Protein AF-A0A9X3IS88-F1 (afdb_monomer_lite)

Radius of gyration: 20.37 Å; chains: 1; bounding box: 44×26×60 Å

Secondary structure (DSSP, 8-state):
--HHHHH-EEEEE-TTT--EEEEEHHHHHT-SEEE-TTT--EEE--HHHHHHHHHHHHHHHHHHHHHHHHHHHHHHHHHHHHTT--

pLDDT: mean 81.74, std 12.75, range [48.41, 95.44]

Organism: NCBI:txid2997323

Foldseek 3Di:
DFPQQQPDWDWDQDPPPRDTDTDRNVVVLPDQWDADPPPRDIDGQDPVNSVVSVVVRVVVVVVVVVVVVVVVVVVVVVVVVVVVVD

Structure (mmCIF, N/CA/C/O backbone):
data_AF-A0A9X3IS88-F1
#
_entry.id   AF-A0A9X3IS88-F1
#
loop_
_atom_site.group_PDB
_atom_site.id
_atom_site.type_symbol
_atom_site.label_atom_id
_atom_site.label_alt_id
_atom_site.label_comp_id
_atom_site.label_asym_id
_atom_site.label_entity_id
_atom_site.label_seq_id
_atom_site.pdbx_PDB_ins_code
_atom_site.Cartn_x
_atom_site.Cartn_y
_atom_site.Cartn_z
_atom_site.occupancy
_atom_site.B_iso_or_equiv
_atom_site.auth_seq_id
_atom_site.auth_comp_id
_atom_site.auth_asym_id
_atom_site.auth_atom_id
_atom_site.pdbx_PDB_model_num
ATOM 1 N N . MET A 1 1 ? 5.408 8.453 -9.645 1.00 61.16 1 MET A N 1
ATOM 2 C CA . MET A 1 1 ? 4.642 7.330 -9.060 1.00 61.16 1 MET A CA 1
ATOM 3 C C . MET A 1 1 ? 4.798 6.148 -9.990 1.00 61.16 1 MET A C 1
ATOM 5 O O . MET A 1 1 ? 4.613 6.341 -11.183 1.00 61.16 1 MET A O 1
ATOM 9 N N . SER A 1 2 ? 5.192 4.992 -9.458 1.00 68.81 2 SER A N 1
ATOM 10 C CA . SER A 1 2 ? 5.422 3.775 -10.242 1.00 68.81 2 SER A CA 1
ATOM 11 C C . SER A 1 2 ? 4.180 3.335 -11.017 1.00 68.81 2 SER A C 1
ATOM 13 O O . SER A 1 2 ? 3.079 3.408 -10.475 1.00 68.81 2 SER A O 1
ATOM 15 N N . TYR A 1 3 ? 4.338 2.824 -12.243 1.00 77.00 3 TYR A N 1
ATOM 16 C CA . TYR A 1 3 ? 3.244 2.153 -12.964 1.00 77.00 3 TYR A CA 1
ATOM 17 C C . TYR A 1 3 ? 2.662 1.000 -12.128 1.00 77.00 3 TYR A C 1
ATOM 19 O O . TYR A 1 3 ? 1.449 0.874 -11.962 1.00 77.00 3 TYR A O 1
ATOM 27 N N . PHE A 1 4 ? 3.531 0.212 -11.492 1.00 77.62 4 PHE A N 1
ATOM 28 C CA . PHE A 1 4 ? 3.135 -0.949 -10.700 1.00 77.62 4 PHE A CA 1
ATOM 29 C C . PHE A 1 4 ? 2.341 -0.587 -9.451 1.00 77.62 4 PHE A C 1
ATOM 31 O O . PHE A 1 4 ? 1.428 -1.320 -9.067 1.00 77.62 4 PHE A O 1
ATOM 38 N N . SER A 1 5 ? 2.623 0.563 -8.833 1.00 80.31 5 SER A N 1
ATOM 39 C CA . SER A 1 5 ? 1.925 0.944 -7.604 1.00 80.31 5 SER A CA 1
ATOM 40 C C . SER A 1 5 ? 0.429 1.184 -7.827 1.00 80.31 5 SER A C 1
ATOM 42 O O . SER A 1 5 ? -0.355 1.049 -6.889 1.00 80.31 5 SER A O 1
ATOM 44 N N . GLN A 1 6 ? 0.003 1.479 -9.059 1.00 84.62 6 GLN A N 1
ATOM 45 C CA . GLN A 1 6 ? -1.409 1.660 -9.404 1.00 84.62 6 GLN A CA 1
ATOM 46 C C . GLN A 1 6 ? -2.176 0.339 -9.542 1.00 84.62 6 GLN A C 1
ATOM 48 O O . GLN A 1 6 ? -3.390 0.323 -9.344 1.00 84.62 6 GLN A O 1
ATOM 53 N N . HIS A 1 7 ? -1.478 -0.754 -9.856 1.00 84.75 7 HIS A N 1
ATOM 54 C CA . HIS A 1 7 ? -2.091 -2.037 -10.210 1.00 84.75 7 HIS A CA 1
ATOM 55 C C . HIS A 1 7 ? -1.906 -3.125 -9.147 1.00 84.75 7 HIS A C 1
ATOM 57 O O . HIS A 1 7 ? -2.652 -4.102 -9.133 1.00 84.75 7 HIS A O 1
ATOM 63 N N . ILE A 1 8 ? -0.945 -2.964 -8.237 1.00 85.69 8 ILE A N 1
ATOM 64 C CA . ILE A 1 8 ? -0.696 -3.938 -7.175 1.00 85.69 8 ILE A CA 1
ATOM 65 C C . ILE A 1 8 ? -1.601 -3.660 -5.981 1.00 85.69 8 ILE A C 1
ATOM 67 O O . ILE A 1 8 ? -1.532 -2.595 -5.360 1.00 85.69 8 ILE A O 1
ATOM 71 N N . GLN A 1 9 ? -2.397 -4.665 -5.619 1.00 90.00 9 GLN A N 1
ATOM 72 C CA . GLN A 1 9 ? -3.147 -4.677 -4.371 1.00 90.00 9 GLN A CA 1
ATOM 73 C C . GLN A 1 9 ? -2.285 -5.222 -3.235 1.00 90.00 9 GLN A C 1
ATOM 75 O O . GLN A 1 9 ? -1.722 -6.310 -3.334 1.00 90.00 9 GLN A O 1
ATOM 80 N N . TYR A 1 10 ? -2.233 -4.484 -2.131 1.00 88.12 10 TYR A N 1
ATOM 81 C CA . TYR A 1 10 ? -1.563 -4.901 -0.910 1.00 88.12 10 TYR A CA 1
ATOM 82 C C . TYR A 1 10 ? -2.600 -5.169 0.190 1.00 88.12 10 TYR A C 1
ATOM 84 O O . TYR A 1 10 ? -3.394 -4.275 0.514 1.00 88.12 10 TYR A O 1
ATOM 92 N N . PRO A 1 11 ? -2.635 -6.382 0.769 1.00 90.81 11 PRO A N 1
ATOM 93 C CA . PRO A 1 11 ? -3.548 -6.703 1.855 1.00 90.81 11 PRO A CA 1
ATOM 94 C C . PRO A 1 11 ? -3.055 -6.110 3.181 1.00 90.81 11 PRO A C 1
ATOM 96 O O . PRO A 1 11 ? -1.923 -6.339 3.597 1.00 90.81 11 PRO A O 1
ATOM 99 N N . ILE A 1 12 ? -3.930 -5.390 3.884 1.00 90.06 12 ILE A N 1
ATOM 100 C CA . ILE A 1 12 ? -3.705 -4.939 5.262 1.00 90.06 12 ILE A CA 1
ATOM 101 C C . ILE A 1 12 ? -4.734 -5.601 6.172 1.00 90.06 12 ILE A C 1
ATOM 103 O O . ILE A 1 12 ? -5.943 -5.491 5.950 1.00 90.06 12 ILE A O 1
ATOM 107 N N . THR A 1 13 ? -4.263 -6.289 7.207 1.00 92.75 13 THR A N 1
ATOM 108 C CA . THR A 1 13 ? -5.127 -6.928 8.202 1.00 92.75 13 THR A CA 1
ATOM 109 C C . THR A 1 13 ? -5.672 -5.891 9.178 1.00 92.75 13 THR A C 1
ATOM 111 O O . THR A 1 13 ? -4.920 -5.126 9.779 1.00 92.75 13 THR A O 1
ATOM 114 N N . CYS A 1 14 ? -6.993 -5.858 9.350 1.00 93.38 14 CYS A N 1
ATOM 115 C CA . CYS A 1 14 ? -7.626 -5.006 10.349 1.00 93.38 14 CYS A CA 1
ATOM 116 C C . CYS A 1 14 ? -7.422 -5.585 11.759 1.00 93.38 14 CYS A C 1
ATOM 118 O O . CYS A 1 14 ? -7.823 -6.725 11.985 1.00 93.38 14 CYS A O 1
ATOM 120 N N . PRO A 1 15 ? -6.908 -4.820 12.738 1.00 92.25 15 PRO A N 1
ATOM 121 C CA . PRO A 1 15 ? -6.716 -5.322 14.100 1.00 92.25 15 PRO A CA 1
ATOM 122 C C . PRO A 1 15 ? -8.039 -5.574 14.841 1.00 92.25 15 PRO A C 1
ATOM 124 O O . PRO A 1 15 ? -8.081 -6.398 15.745 1.00 92.25 15 PRO A O 1
ATOM 127 N N . ALA A 1 16 ? -9.127 -4.897 14.455 1.00 94.81 16 ALA A N 1
ATOM 128 C CA . ALA A 1 16 ? -10.417 -5.010 15.136 1.00 94.81 16 ALA A CA 1
ATOM 129 C C . ALA A 1 16 ? -11.224 -6.250 14.718 1.00 94.81 16 ALA A C 1
ATOM 131 O O . ALA A 1 16 ? -11.856 -6.885 15.552 1.00 94.81 16 ALA A O 1
ATOM 132 N N . CYS A 1 17 ? -11.236 -6.585 13.423 1.00 95.44 17 CYS A N 1
ATOM 133 C CA . CYS A 1 17 ? -12.035 -7.703 12.899 1.00 95.44 17 CYS A CA 1
ATOM 134 C C . CYS A 1 17 ? -11.203 -8.828 12.272 1.00 95.44 17 CYS A C 1
ATOM 136 O O . CYS A 1 17 ? -11.777 -9.793 11.772 1.00 95.44 17 CYS A O 1
ATOM 138 N N . LEU A 1 18 ? -9.871 -8.688 12.252 1.00 94.06 18 LEU A N 1
ATOM 139 C CA . LEU A 1 18 ? -8.898 -9.641 11.701 1.00 94.06 18 LEU A CA 1
ATOM 140 C C . LEU A 1 18 ? -9.081 -9.972 10.211 1.00 94.06 18 LEU A C 1
ATOM 142 O O . LEU A 1 18 ? -8.448 -10.884 9.685 1.00 94.06 18 LEU A O 1
ATOM 146 N N . ARG A 1 19 ? -9.920 -9.213 9.497 1.00 94.44 19 ARG A N 1
ATOM 147 C CA . ARG A 1 19 ? -10.125 -9.368 8.054 1.00 94.44 19 ARG A CA 1
ATOM 148 C C . ARG A 1 19 ? -9.166 -8.496 7.262 1.00 94.44 19 ARG A C 1
ATOM 150 O O . ARG A 1 19 ? -8.836 -7.375 7.656 1.00 94.44 19 ARG A O 1
ATOM 157 N N . ASN A 1 20 ? -8.787 -8.995 6.091 1.00 93.25 20 ASN A N 1
ATOM 158 C CA . ASN A 1 20 ? -7.924 -8.270 5.172 1.00 93.25 20 ASN A CA 1
ATOM 159 C C . ASN A 1 20 ? -8.713 -7.232 4.370 1.00 93.25 20 ASN A C 1
ATOM 161 O O . ASN A 1 20 ? -9.791 -7.497 3.833 1.00 93.25 20 ASN A O 1
ATOM 165 N N . THR A 1 21 ? -8.134 -6.040 4.284 1.00 91.44 21 THR A N 1
ATOM 166 C CA . THR A 1 21 ? -8.541 -4.960 3.391 1.00 91.44 21 THR A CA 1
ATOM 167 C C . THR A 1 21 ? -7.444 -4.787 2.350 1.00 91.44 21 THR A C 1
ATOM 169 O O . THR A 1 21 ? -6.340 -4.369 2.683 1.00 91.44 21 THR A O 1
ATOM 172 N N . ALA A 1 22 ? -7.733 -5.154 1.103 1.00 89.75 22 ALA A N 1
ATOM 173 C CA . ALA A 1 22 ? -6.806 -4.996 -0.012 1.00 89.75 22 ALA A CA 1
ATOM 174 C C . ALA A 1 22 ? -7.022 -3.636 -0.688 1.00 89.75 22 ALA A C 1
ATOM 176 O O . ALA A 1 22 ? -8.151 -3.279 -1.044 1.00 89.75 22 ALA A O 1
ATOM 177 N N . LEU A 1 23 ? -5.944 -2.869 -0.834 1.00 89.88 23 LEU A N 1
ATOM 178 C CA . LEU A 1 23 ? -5.938 -1.543 -1.454 1.00 89.88 23 LEU A CA 1
ATOM 179 C C . LEU A 1 23 ? -4.713 -1.398 -2.354 1.00 89.88 23 LEU A C 1
ATOM 181 O O . LEU A 1 23 ? -3.703 -2.066 -2.142 1.00 89.88 23 LEU A O 1
ATOM 185 N N . ASN A 1 24 ? -4.800 -0.520 -3.351 1.00 89.56 24 ASN A N 1
ATOM 186 C CA . ASN A 1 24 ? -3.681 -0.270 -4.254 1.00 89.56 24 ASN A CA 1
ATOM 187 C C . ASN A 1 24 ? -2.505 0.349 -3.495 1.00 89.56 24 ASN A C 1
ATOM 189 O O . ASN A 1 24 ? -2.703 1.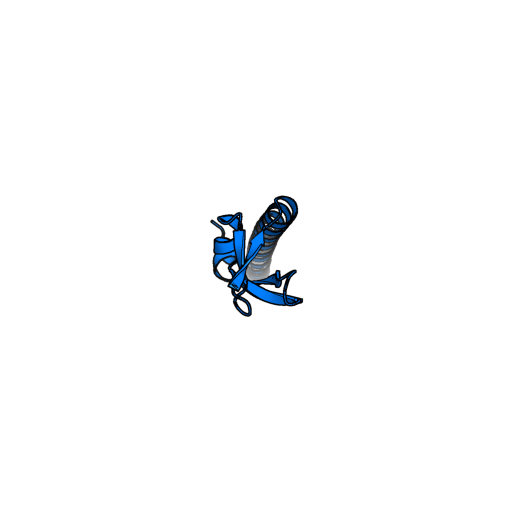233 -2.657 1.00 89.56 24 ASN A O 1
ATOM 193 N N . LEU A 1 25 ? -1.283 -0.068 -3.822 1.00 88.25 25 LEU A N 1
ATOM 194 C CA . LEU A 1 25 ? -0.070 0.476 -3.208 1.00 88.25 25 LEU A CA 1
ATOM 195 C C . LEU A 1 25 ? 0.028 1.998 -3.366 1.00 88.25 25 LEU A C 1
ATOM 197 O O . LEU A 1 25 ? 0.376 2.682 -2.411 1.00 88.25 25 LEU A O 1
ATOM 201 N N . SER A 1 26 ? -0.345 2.547 -4.524 1.00 87.50 26 SER A N 1
ATOM 202 C CA . SER A 1 26 ? -0.357 3.995 -4.772 1.00 87.50 26 SER A CA 1
ATOM 203 C C . SER A 1 26 ? -1.264 4.746 -3.800 1.00 87.50 26 SER A C 1
ATOM 205 O O . SER A 1 26 ? -0.890 5.802 -3.295 1.00 87.50 26 SER A O 1
ATOM 207 N N . TYR A 1 27 ? -2.432 4.176 -3.501 1.00 88.81 27 TYR A N 1
ATOM 208 C CA . TYR A 1 27 ? -3.353 4.721 -2.515 1.00 88.81 27 TYR A CA 1
ATOM 209 C C . TYR A 1 27 ? -2.746 4.634 -1.112 1.00 88.81 27 TYR A C 1
ATOM 211 O O . TYR A 1 27 ? -2.737 5.620 -0.387 1.00 88.81 27 TYR A O 1
ATOM 219 N N . LEU A 1 28 ? -2.178 3.484 -0.746 1.00 89.00 28 LEU A N 1
ATOM 220 C CA . LEU A 1 28 ? -1.618 3.248 0.587 1.00 89.00 28 LEU A CA 1
ATOM 221 C C . LEU A 1 28 ? -0.383 4.105 0.897 1.00 89.00 28 LEU A C 1
ATOM 223 O O . LEU A 1 28 ? -0.229 4.558 2.027 1.00 89.00 28 LEU A O 1
ATOM 227 N N . LEU A 1 29 ? 0.472 4.371 -0.091 1.00 87.12 29 LEU A N 1
ATOM 228 C CA . LEU A 1 29 ? 1.679 5.189 0.080 1.00 87.12 29 LEU A CA 1
ATOM 229 C C . LEU A 1 29 ? 1.366 6.655 0.420 1.00 87.12 29 LEU A C 1
ATOM 231 O O . LEU A 1 29 ? 2.193 7.328 1.030 1.00 87.12 29 LEU A O 1
ATOM 235 N N . GLY A 1 30 ? 0.180 7.146 0.051 1.00 86.31 30 GLY A N 1
ATOM 236 C CA . GLY A 1 30 ? -0.275 8.501 0.366 1.00 86.31 30 GLY A CA 1
ATOM 237 C C . GLY A 1 30 ? -1.076 8.623 1.664 1.00 86.31 30 GLY A C 1
ATOM 238 O O . GLY A 1 30 ? -1.483 9.730 2.006 1.00 86.31 30 GLY A O 1
ATOM 239 N N . GLN A 1 31 ? -1.344 7.519 2.369 1.00 89.00 31 GLN A N 1
ATOM 240 C CA . GLN A 1 31 ? -2.257 7.493 3.513 1.00 89.00 31 GLN A CA 1
ATOM 241 C C . GLN A 1 31 ? -1.541 7.034 4.785 1.00 89.00 31 GLN A C 1
ATOM 243 O O . GLN A 1 31 ? -0.812 6.045 4.792 1.00 89.00 31 GLN A O 1
ATOM 248 N N . THR A 1 32 ? -1.779 7.734 5.892 1.00 89.94 32 THR A N 1
ATOM 249 C CA . THR A 1 32 ? -1.338 7.311 7.235 1.00 89.94 32 THR A CA 1
ATOM 250 C C . THR A 1 32 ? -2.388 6.463 7.945 1.00 89.94 32 THR A C 1
ATOM 252 O O . THR A 1 32 ? -2.065 5.712 8.863 1.00 89.94 32 THR A O 1
ATOM 255 N N . THR A 1 33 ? -3.642 6.561 7.508 1.00 92.19 33 THR A N 1
ATOM 256 C CA . THR A 1 33 ? -4.783 5.854 8.085 1.00 92.19 33 THR A CA 1
ATOM 257 C C . THR A 1 33 ? -5.740 5.464 6.965 1.00 92.19 33 THR A C 1
ATOM 259 O O . THR A 1 33 ? -5.972 6.240 6.042 1.00 92.19 33 THR A O 1
ATOM 262 N N . ILE A 1 34 ? -6.303 4.263 7.044 1.00 94.06 34 ILE A N 1
ATOM 263 C CA . ILE A 1 34 ? -7.342 3.772 6.131 1.00 94.06 34 ILE A CA 1
ATOM 264 C C . ILE A 1 34 ? -8.497 3.180 6.929 1.00 94.06 34 ILE A C 1
ATOM 266 O O . ILE A 1 34 ? -8.313 2.787 8.075 1.00 94.06 34 ILE A O 1
ATOM 270 N N . ASN A 1 35 ? -9.665 3.030 6.312 1.00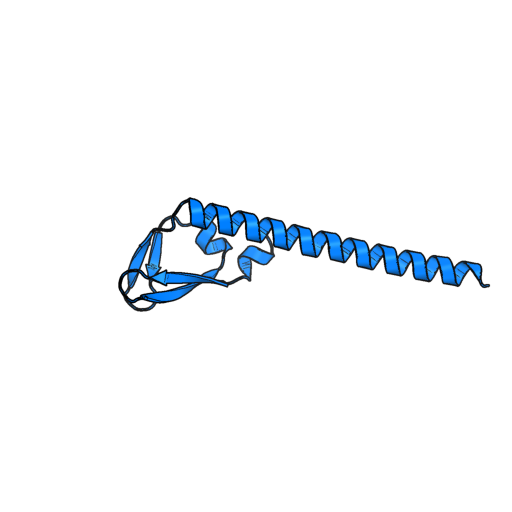 94.44 35 ASN A N 1
ATOM 271 C CA . ASN A 1 35 ? -10.784 2.339 6.948 1.00 94.44 35 ASN A CA 1
ATOM 272 C C . ASN A 1 35 ? -10.854 0.883 6.493 1.00 94.44 35 ASN A C 1
ATOM 274 O O . ASN A 1 35 ? -10.711 0.569 5.307 1.00 94.44 35 ASN A O 1
ATOM 278 N N . CYS A 1 36 ? -11.106 -0.017 7.441 1.00 94.62 36 CYS A N 1
ATOM 279 C CA . CYS A 1 36 ? -11.394 -1.406 7.124 1.00 94.62 36 CYS A CA 1
ATOM 280 C C . CYS A 1 36 ? -12.679 -1.507 6.295 1.00 94.62 36 CYS A C 1
ATOM 282 O O . CYS A 1 36 ? -13.734 -1.052 6.730 1.00 94.62 36 CYS A O 1
ATOM 284 N N . ARG A 1 37 ? -12.639 -2.206 5.156 1.00 93.94 37 ARG A N 1
ATOM 285 C CA . ARG A 1 37 ? -13.836 -2.405 4.315 1.00 93.94 37 ARG A CA 1
ATOM 286 C C . ARG A 1 37 ? -14.939 -3.237 4.980 1.00 93.94 37 ARG A C 1
ATOM 288 O O . ARG A 1 37 ? -16.074 -3.191 4.527 1.00 93.94 37 ARG A O 1
ATOM 295 N N . HIS A 1 38 ? -14.609 -4.005 6.021 1.00 94.62 38 HIS A N 1
ATOM 296 C CA . HIS A 1 38 ? -15.547 -4.924 6.678 1.00 94.62 38 HIS A CA 1
ATOM 297 C C . HIS A 1 38 ? -16.228 -4.307 7.897 1.00 94.62 38 HIS A C 1
ATOM 299 O O . HIS A 1 38 ? -17.439 -4.419 8.035 1.00 94.62 38 HIS A O 1
ATOM 305 N N . CYS A 1 39 ? -15.464 -3.670 8.788 1.00 95.00 39 CYS A N 1
ATOM 306 C CA . CYS A 1 39 ? -15.992 -3.128 10.046 1.00 95.00 39 CYS A CA 1
ATOM 307 C C . CYS A 1 39 ? 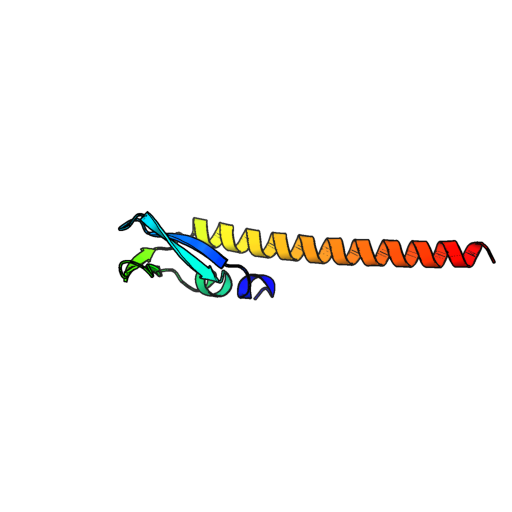-15.889 -1.603 10.162 1.00 95.00 39 CYS A C 1
ATOM 309 O O . CYS A 1 39 ? -16.230 -1.060 11.209 1.00 95.00 39 CYS A O 1
ATOM 311 N N . GLN A 1 40 ? -15.391 -0.920 9.124 1.00 94.62 40 GLN A N 1
ATOM 312 C CA . GLN A 1 40 ? -15.211 0.538 9.064 1.00 94.62 40 GLN A CA 1
ATOM 313 C C . GLN A 1 40 ? -14.317 1.137 10.160 1.00 94.62 40 GLN A C 1
ATOM 315 O O . GLN A 1 40 ? -14.206 2.354 10.272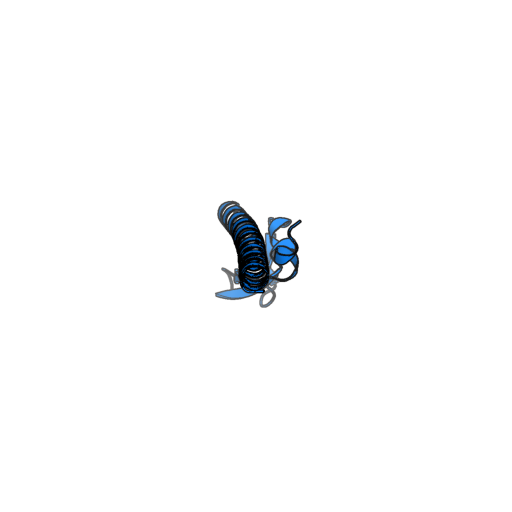 1.00 94.62 40 GLN A O 1
ATOM 320 N N . GLN A 1 41 ? -13.631 0.298 10.938 1.00 95.31 41 GLN A N 1
ATOM 321 C CA . GLN A 1 41 ? -12.671 0.757 11.933 1.00 95.31 41 GLN A CA 1
ATOM 322 C C . GLN A 1 41 ? -11.414 1.314 11.250 1.00 95.31 41 GLN A C 1
ATOM 324 O O . GLN A 1 41 ? -10.958 0.730 10.254 1.00 95.31 41 GLN A O 1
ATOM 329 N N . PRO A 1 42 ? -10.839 2.406 11.782 1.00 93.94 42 PRO A N 1
ATOM 330 C CA . PRO A 1 42 ? -9.606 2.969 11.263 1.00 93.94 42 PRO A CA 1
ATOM 331 C C . PRO A 1 42 ? -8.433 2.019 11.528 1.00 93.94 42 PRO A C 1
ATOM 333 O O . PRO A 1 42 ? -8.305 1.416 12.593 1.00 93.94 42 PRO A O 1
ATOM 336 N N . ILE A 1 43 ? -7.557 1.896 10.539 1.00 93.50 43 ILE A N 1
ATOM 337 C CA . ILE A 1 43 ? -6.313 1.137 10.582 1.00 93.50 43 ILE A CA 1
ATOM 338 C C . ILE A 1 43 ? -5.188 2.133 10.333 1.00 93.50 43 ILE A C 1
ATOM 340 O O . ILE A 1 43 ? -5.116 2.742 9.263 1.00 93.50 43 ILE A O 1
ATOM 344 N N . ASN A 1 44 ? -4.305 2.291 11.314 1.00 93.31 44 ASN A N 1
ATOM 345 C CA . ASN A 1 44 ? -3.114 3.113 11.153 1.00 93.31 44 ASN A CA 1
ATOM 346 C C . ASN A 1 44 ? -2.058 2.339 10.372 1.00 93.31 44 ASN A C 1
ATOM 348 O O . ASN A 1 44 ? -1.700 1.215 10.726 1.00 93.31 44 ASN A O 1
ATOM 352 N N . ILE A 1 45 ? -1.558 2.953 9.307 1.00 90.12 45 ILE A N 1
ATOM 353 C CA . ILE A 1 45 ? -0.481 2.396 8.502 1.00 90.12 45 ILE A CA 1
ATOM 354 C C . ILE A 1 45 ? 0.829 2.854 9.128 1.00 90.12 45 ILE A C 1
ATOM 356 O O . ILE A 1 45 ? 1.206 4.024 9.058 1.00 90.12 45 ILE A O 1
ATOM 360 N N . GLU A 1 46 ? 1.537 1.923 9.759 1.00 87.81 46 GLU A N 1
ATOM 361 C CA . GLU A 1 46 ? 2.832 2.228 10.352 1.00 87.81 46 GLU A CA 1
ATOM 362 C C . GLU A 1 46 ? 3.845 2.673 9.290 1.00 87.81 46 GLU A C 1
ATOM 364 O O . GLU A 1 46 ? 3.928 2.110 8.194 1.00 87.81 46 GLU A O 1
ATOM 369 N N . ARG A 1 47 ? 4.723 3.615 9.657 1.00 85.81 47 ARG A N 1
ATOM 370 C CA . ARG A 1 47 ? 5.825 4.075 8.792 1.00 85.81 47 ARG A CA 1
ATOM 371 C C . ARG A 1 47 ? 6.695 2.916 8.284 1.00 85.81 47 ARG A C 1
ATOM 373 O O . ARG A 1 47 ? 7.206 2.970 7.164 1.00 85.81 47 ARG A O 1
ATOM 380 N N . ARG A 1 48 ? 6.862 1.855 9.086 1.00 83.94 48 ARG A N 1
ATOM 381 C CA . ARG A 1 48 ? 7.594 0.638 8.689 1.00 83.94 48 ARG A CA 1
ATOM 382 C C . ARG A 1 48 ? 6.922 -0.073 7.515 1.00 83.94 48 ARG A C 1
ATOM 384 O O . ARG A 1 48 ? 7.615 -0.465 6.580 1.00 83.94 48 ARG A O 1
ATOM 391 N N . ILE A 1 49 ? 5.596 -0.180 7.545 1.00 85.31 49 ILE A N 1
ATOM 392 C CA . ILE A 1 49 ? 4.795 -0.789 6.481 1.00 85.31 49 ILE A CA 1
ATOM 393 C C . ILE A 1 49 ? 4.885 0.063 5.209 1.00 85.31 49 ILE A C 1
ATOM 395 O O . ILE A 1 49 ? 5.196 -0.478 4.153 1.00 85.31 49 ILE A O 1
ATOM 399 N N . GLN A 1 50 ? 4.740 1.389 5.311 1.00 87.12 50 GLN A N 1
ATOM 400 C CA . GLN A 1 50 ? 4.921 2.293 4.161 1.00 87.12 50 GLN A CA 1
ATOM 401 C C . GLN A 1 50 ? 6.316 2.162 3.531 1.00 87.12 50 GLN A C 1
ATOM 403 O O . GLN A 1 50 ? 6.459 2.104 2.312 1.00 87.12 50 GLN A O 1
ATOM 408 N N . SER A 1 51 ? 7.357 2.066 4.361 1.00 88.12 51 SER A N 1
ATOM 409 C CA . SER A 1 51 ? 8.735 1.903 3.883 1.00 88.12 51 SER A CA 1
ATOM 410 C C . SER A 1 51 ? 8.943 0.556 3.184 1.00 88.12 51 SER A C 1
ATOM 412 O O . SER A 1 51 ? 9.643 0.488 2.177 1.00 88.12 51 SER A O 1
ATOM 414 N N . ALA A 1 52 ? 8.334 -0.518 3.696 1.00 87.69 52 ALA A N 1
ATOM 415 C CA . ALA A 1 52 ? 8.352 -1.823 3.042 1.00 87.69 52 ALA A CA 1
ATOM 416 C C . ALA A 1 52 ? 7.638 -1.775 1.681 1.00 87.69 52 ALA A C 1
ATOM 418 O O . ALA A 1 52 ? 8.225 -2.171 0.681 1.00 87.69 52 ALA A O 1
ATOM 419 N N . MET A 1 53 ? 6.438 -1.192 1.629 1.00 87.50 53 MET A N 1
ATOM 420 C CA . MET A 1 53 ? 5.665 -0.994 0.397 1.00 87.50 53 MET A CA 1
ATOM 421 C C . MET A 1 53 ? 6.445 -0.218 -0.671 1.00 87.50 53 MET A C 1
ATOM 423 O O . MET A 1 53 ? 6.455 -0.608 -1.840 1.00 87.50 53 MET A O 1
ATOM 427 N N . GLN A 1 54 ? 7.123 0.863 -0.274 1.00 87.94 54 GLN A N 1
ATOM 428 C CA . GLN A 1 54 ? 7.927 1.670 -1.189 1.00 87.94 54 GLN A CA 1
ATOM 429 C C . GLN A 1 54 ? 9.114 0.878 -1.747 1.00 87.94 54 GLN A C 1
ATOM 431 O O . GLN A 1 54 ? 9.383 0.949 -2.945 1.00 87.94 54 GLN A O 1
ATOM 436 N N . ARG A 1 55 ? 9.804 0.100 -0.903 1.00 88.44 55 ARG A N 1
ATOM 437 C CA . ARG A 1 55 ? 10.899 -0.772 -1.351 1.00 88.44 55 ARG A CA 1
ATOM 438 C C . ARG A 1 55 ? 10.414 -1.810 -2.352 1.00 88.44 55 ARG A C 1
ATOM 440 O O . ARG A 1 55 ? 10.998 -1.907 -3.421 1.00 88.44 55 ARG A O 1
ATOM 447 N N . THR A 1 56 ? 9.310 -2.495 -2.059 1.00 85.88 56 THR A N 1
ATOM 448 C CA . THR A 1 56 ? 8.728 -3.481 -2.977 1.00 85.88 56 THR A CA 1
ATOM 449 C C . THR A 1 56 ? 8.374 -2.859 -4.329 1.00 85.88 56 THR A C 1
ATOM 451 O O . THR A 1 56 ? 8.652 -3.463 -5.360 1.00 85.88 56 THR A O 1
ATOM 454 N N . CYS A 1 57 ? 7.824 -1.638 -4.359 1.00 85.88 57 CYS A N 1
ATOM 455 C CA . CYS A 1 57 ? 7.572 -0.940 -5.627 1.00 85.88 57 CYS A CA 1
ATOM 456 C C . CYS A 1 57 ? 8.868 -0.724 -6.421 1.00 85.88 57 CYS A C 1
ATOM 458 O O . CYS A 1 57 ? 8.922 -1.054 -7.603 1.00 85.88 57 CYS A O 1
ATOM 460 N N . ASN A 1 58 ? 9.914 -0.216 -5.766 1.00 86.75 58 ASN A N 1
ATOM 461 C CA . ASN A 1 58 ? 11.197 0.060 -6.413 1.00 86.75 58 ASN A CA 1
ATOM 462 C C . ASN A 1 58 ? 11.887 -1.229 -6.902 1.00 86.75 58 ASN A C 1
ATOM 464 O O . ASN A 1 58 ? 12.486 -1.249 -7.977 1.00 86.75 58 ASN A O 1
ATOM 468 N N . GLU A 1 59 ? 11.809 -2.313 -6.128 1.00 87.44 59 GLU A N 1
ATOM 469 C CA . GLU A 1 59 ? 12.364 -3.621 -6.493 1.00 87.44 59 GLU A CA 1
ATOM 470 C C . GLU A 1 59 ? 11.658 -4.206 -7.718 1.00 87.44 59 GLU A C 1
ATOM 472 O O . GLU A 1 59 ? 12.321 -4.676 -8.640 1.00 87.44 59 GLU A O 1
ATOM 477 N N . LEU A 1 60 ? 10.326 -4.117 -7.770 1.00 84.06 60 LEU A N 1
ATOM 478 C CA . LEU A 1 60 ? 9.545 -4.580 -8.916 1.00 84.06 60 LEU A CA 1
ATOM 479 C C . LEU A 1 60 ? 9.842 -3.769 -10.179 1.00 84.06 60 LEU A C 1
ATOM 481 O O . LEU A 1 60 ? 10.030 -4.346 -11.249 1.00 84.06 60 LEU A O 1
ATOM 485 N N . GLU A 1 61 ? 9.953 -2.445 -10.061 1.00 84.62 61 GLU A N 1
ATOM 486 C CA . GLU A 1 61 ? 10.383 -1.596 -11.177 1.00 84.62 61 GLU A CA 1
ATOM 487 C C . GLU A 1 61 ? 11.771 -1.969 -11.679 1.00 84.62 61 GLU A C 1
ATOM 489 O O . GLU A 1 61 ? 11.995 -2.057 -12.888 1.00 84.62 61 GLU A O 1
ATOM 494 N N . THR A 1 62 ? 12.696 -2.209 -10.751 1.00 86.06 62 THR A N 1
ATOM 495 C CA . THR A 1 62 ? 14.063 -2.602 -11.081 1.00 86.06 62 THR A CA 1
ATOM 496 C C . THR A 1 62 ? 14.064 -3.937 -11.814 1.00 86.06 62 THR A C 1
ATOM 498 O O . THR A 1 62 ? 14.660 -4.024 -12.882 1.00 86.06 62 THR A O 1
ATOM 501 N N . TYR A 1 63 ? 13.354 -4.943 -11.294 1.00 84.25 63 TYR A N 1
ATOM 502 C CA . TYR A 1 63 ? 13.264 -6.275 -11.892 1.00 84.25 63 TYR A CA 1
ATOM 503 C C . TYR A 1 63 ? 12.714 -6.242 -13.322 1.00 84.25 63 TYR A C 1
ATOM 505 O O . TYR A 1 63 ? 13.278 -6.857 -14.226 1.00 84.25 63 TYR A O 1
ATOM 513 N N . VAL A 1 64 ? 11.636 -5.494 -13.553 1.00 82.19 64 VAL A N 1
ATOM 514 C CA . VAL A 1 64 ? 11.026 -5.366 -14.886 1.00 82.19 64 VAL A CA 1
ATOM 515 C C . VAL A 1 64 ? 11.944 -4.600 -15.837 1.00 82.19 64 VAL A C 1
ATOM 517 O O . VAL A 1 64 ? 12.100 -4.972 -17.000 1.00 82.19 64 VAL A O 1
ATOM 520 N N . SER A 1 65 ? 12.608 -3.557 -15.343 1.00 79.88 65 SER A N 1
ATOM 521 C CA . SER A 1 65 ? 13.543 -2.771 -16.149 1.00 79.88 65 SER A CA 1
ATOM 522 C C . SER A 1 65 ? 14.797 -3.562 -16.533 1.00 79.88 65 SER A C 1
ATOM 524 O O . SER A 1 65 ? 15.318 -3.383 -17.631 1.00 79.88 65 SER A O 1
ATOM 526 N N . THR A 1 66 ? 15.312 -4.427 -15.656 1.00 77.56 66 THR A N 1
ATOM 527 C CA . THR A 1 66 ? 16.501 -5.247 -15.941 1.00 77.56 66 THR A CA 1
ATOM 528 C C . THR A 1 66 ? 16.189 -6.433 -16.844 1.00 77.56 66 THR A C 1
ATOM 530 O O . THR A 1 66 ? 16.973 -6.712 -17.749 1.00 77.56 66 THR A O 1
ATOM 533 N N . THR A 1 67 ? 15.043 -7.091 -16.659 1.00 69.69 67 THR A N 1
ATOM 534 C CA . THR A 1 67 ? 14.591 -8.176 -17.550 1.00 69.69 67 THR A CA 1
ATOM 535 C C . THR A 1 67 ? 14.293 -7.670 -18.958 1.00 69.69 67 THR A C 1
ATOM 537 O O . THR A 1 67 ? 14.710 -8.305 -19.922 1.00 69.69 67 THR A O 1
ATOM 540 N N . SER A 1 68 ? 13.687 -6.487 -19.092 1.00 62.97 68 SER A N 1
ATOM 541 C CA . SER A 1 68 ? 13.466 -5.858 -20.405 1.00 62.97 68 SER A CA 1
ATOM 542 C C . SER A 1 68 ? 14.782 -5.581 -21.142 1.00 62.97 68 SER A C 1
ATOM 544 O O . SER A 1 68 ? 14.876 -5.804 -22.343 1.00 62.97 68 SER A O 1
ATOM 546 N N . LYS A 1 69 ? 15.825 -5.153 -20.418 1.00 62.78 69 LYS A N 1
ATOM 547 C CA . LYS A 1 69 ? 17.164 -4.941 -20.992 1.00 62.78 69 LYS A CA 1
ATOM 548 C C . LYS A 1 69 ? 17.846 -6.250 -21.390 1.00 62.78 69 LYS A C 1
ATOM 550 O O . LYS A 1 69 ? 18.493 -6.293 -22.424 1.00 62.78 69 LYS A O 1
ATOM 555 N N . HIS A 1 70 ? 17.710 -7.308 -20.591 1.00 61.56 70 HIS A N 1
ATOM 556 C CA . HIS A 1 70 ? 18.272 -8.620 -20.935 1.00 61.56 70 HIS A CA 1
ATOM 557 C C . HIS A 1 70 ? 17.597 -9.250 -22.157 1.00 61.56 70 HIS A C 1
ATOM 559 O O . HIS A 1 70 ? 18.286 -9.868 -22.959 1.00 61.56 70 HIS A O 1
ATOM 565 N N . ALA A 1 71 ? 16.283 -9.070 -22.320 1.00 60.50 71 ALA A N 1
ATOM 566 C CA . ALA A 1 71 ? 15.575 -9.525 -23.515 1.00 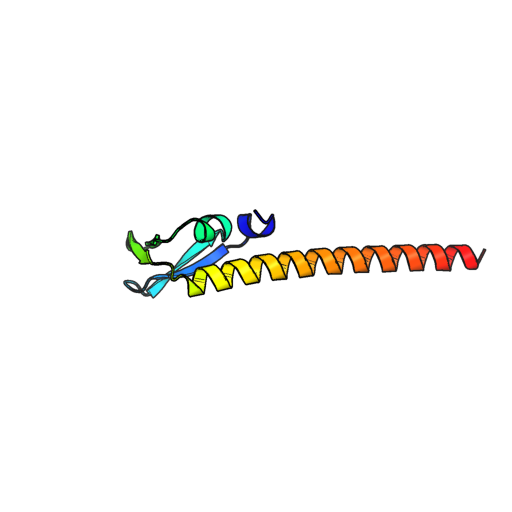60.50 71 ALA A CA 1
ATOM 567 C C . ALA A 1 71 ? 16.109 -8.833 -24.782 1.00 60.50 71 ALA A C 1
ATOM 569 O O . ALA A 1 71 ? 16.446 -9.507 -25.745 1.00 60.50 71 ALA A O 1
ATOM 570 N N . GLN A 1 72 ? 16.301 -7.510 -24.733 1.00 61.50 72 GLN A N 1
ATOM 571 C CA . GLN A 1 72 ? 16.846 -6.742 -25.861 1.00 61.50 72 GLN A CA 1
ATOM 572 C C . GLN A 1 72 ? 18.267 -7.178 -26.249 1.00 61.50 72 GLN A C 1
ATOM 574 O O . GLN A 1 72 ? 18.558 -7.331 -27.428 1.00 61.50 72 GLN A O 1
ATOM 579 N N . ILE A 1 73 ? 19.134 -7.445 -25.266 1.00 61.12 73 ILE A N 1
ATOM 580 C CA . ILE A 1 73 ? 20.511 -7.897 -25.527 1.00 61.12 73 ILE A CA 1
ATOM 581 C C . ILE A 1 73 ? 20.531 -9.284 -26.196 1.00 61.12 73 ILE A C 1
ATOM 583 O O . ILE A 1 73 ? 21.347 -9.520 -27.082 1.00 61.12 73 ILE A O 1
ATOM 587 N N . ALA A 1 74 ? 19.631 -10.190 -25.799 1.00 61.38 74 ALA A N 1
ATOM 588 C CA . ALA A 1 74 ? 19.550 -11.529 -26.383 1.00 61.38 74 ALA A CA 1
ATOM 589 C C . ALA A 1 74 ? 19.064 -11.509 -27.844 1.00 61.38 74 ALA A C 1
ATOM 591 O O . ALA A 1 74 ? 19.561 -12.285 -28.662 1.00 61.38 74 ALA A O 1
ATOM 592 N N . ASP A 1 75 ? 18.132 -10.612 -28.175 1.00 60.88 75 ASP A N 1
ATOM 593 C CA . ASP A 1 75 ? 17.643 -10.435 -29.545 1.00 60.88 75 ASP A CA 1
ATOM 594 C C . ASP A 1 75 ? 18.728 -9.817 -30.455 1.00 60.88 75 ASP A C 1
ATOM 596 O O . ASP A 1 75 ? 18.947 -10.302 -31.566 1.00 60.88 75 ASP A O 1
ATOM 600 N N . ASP A 1 76 ? 19.487 -8.827 -29.964 1.00 62.47 76 ASP A N 1
ATOM 601 C CA . ASP A 1 76 ? 20.597 -8.202 -30.708 1.00 62.47 76 ASP A CA 1
ATOM 602 C C . ASP A 1 76 ? 21.779 -9.171 -30.957 1.00 62.47 76 ASP A C 1
ATOM 604 O O . ASP A 1 76 ? 22.421 -9.134 -32.017 1.00 62.47 76 ASP A O 1
ATOM 608 N N . GLU A 1 77 ? 22.081 -10.064 -30.003 1.00 62.59 77 GLU A N 1
ATOM 609 C CA . GLU A 1 77 ? 23.100 -11.113 -30.178 1.00 62.59 77 GLU A CA 1
ATOM 610 C C . GLU A 1 77 ? 22.658 -12.198 -31.169 1.00 62.59 77 GLU A C 1
ATOM 612 O O . GLU A 1 77 ? 23.485 -12.682 -31.948 1.00 62.59 77 GLU A O 1
ATOM 617 N N . ALA A 1 78 ? 21.371 -12.560 -31.183 1.00 61.41 78 ALA A N 1
ATOM 618 C CA . ALA A 1 78 ? 20.829 -13.536 -32.124 1.00 61.41 78 ALA A CA 1
ATOM 619 C C . ALA A 1 78 ? 20.864 -13.018 -33.574 1.00 61.41 78 ALA A C 1
ATOM 621 O O . ALA A 1 78 ? 21.283 -13.751 -34.476 1.00 61.41 78 ALA A O 1
ATOM 622 N N . ASP A 1 79 ? 20.510 -11.749 -33.794 1.00 60.41 79 ASP A N 1
ATOM 623 C CA . ASP A 1 79 ? 20.520 -11.129 -35.127 1.00 60.41 79 ASP A CA 1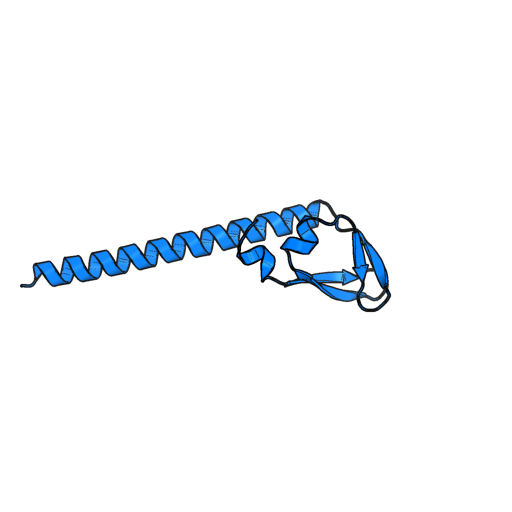
ATOM 624 C C . ASP A 1 79 ? 21.963 -10.908 -35.633 1.00 60.41 79 ASP A C 1
ATOM 626 O O . ASP A 1 79 ? 22.308 -11.201 -36.782 1.00 60.41 79 ASP A O 1
ATOM 630 N N . SER A 1 80 ? 22.875 -10.517 -34.732 1.00 61.72 80 SER A N 1
ATOM 631 C CA . SER A 1 80 ? 24.308 -10.391 -35.042 1.00 61.72 80 SER A CA 1
ATOM 632 C C . SER A 1 80 ? 24.989 -11.733 -35.338 1.00 61.72 80 SER A C 1
ATOM 634 O O . SER A 1 80 ? 25.936 -11.784 -36.128 1.00 61.72 80 SER A O 1
ATOM 636 N N . ALA A 1 81 ? 24.547 -12.829 -34.713 1.00 62.50 81 ALA A N 1
ATOM 637 C CA . ALA A 1 81 ? 25.054 -14.171 -34.992 1.00 62.50 81 ALA A CA 1
ATOM 638 C C . ALA A 1 81 ? 24.545 -14.712 -36.339 1.00 62.50 81 ALA A C 1
ATOM 640 O O . ALA A 1 81 ? 25.320 -15.328 -37.074 1.00 62.50 81 ALA A O 1
ATOM 641 N N . ALA A 1 82 ? 23.286 -14.432 -36.695 1.00 60.81 82 ALA A N 1
ATOM 642 C CA . ALA A 1 82 ? 22.706 -14.799 -37.986 1.00 60.81 82 ALA A CA 1
ATOM 643 C C . ALA A 1 82 ? 23.373 -14.054 -39.160 1.00 60.81 82 ALA A C 1
ATOM 645 O O . ALA A 1 82 ? 23.643 -14.651 -40.201 1.00 60.81 82 ALA A O 1
ATOM 646 N N . ALA A 1 83 ? 23.735 -12.780 -38.974 1.00 59.62 83 ALA A N 1
ATOM 647 C CA . ALA A 1 83 ? 24.416 -11.974 -39.991 1.00 59.62 83 ALA A CA 1
ATOM 648 C C . ALA A 1 83 ? 25.864 -12.416 -40.300 1.00 59.62 83 ALA A C 1
ATOM 650 O O . ALA A 1 83 ? 26.416 -12.018 -41.320 1.00 59.62 83 ALA A O 1
ATOM 651 N N . ARG A 1 84 ? 26.497 -13.227 -39.438 1.00 59.41 84 ARG A N 1
ATOM 652 C CA . ARG A 1 84 ? 27.878 -13.724 -39.621 1.00 59.41 84 ARG A CA 1
ATOM 653 C C . ARG A 1 84 ? 27.970 -15.068 -40.354 1.00 59.41 84 ARG A C 1
ATOM 655 O O . ARG A 1 84 ? 29.079 -15.554 -40.562 1.00 59.41 84 ARG A O 1
ATOM 662 N N . GLN A 1 85 ? 26.836 -15.688 -40.683 1.00 57.78 85 GLN A N 1
ATOM 663 C CA . GLN A 1 85 ? 26.768 -17.001 -41.344 1.00 57.78 85 GLN A CA 1
ATOM 664 C C . GLN A 1 85 ? 26.329 -16.937 -42.821 1.00 57.78 85 GLN A C 1
ATOM 666 O O . GLN A 1 85 ? 26.256 -17.984 -43.462 1.00 57.78 85 GLN A O 1
ATOM 671 N N . ASN A 1 86 ? 26.085 -15.735 -43.356 1.00 48.41 86 ASN A N 1
ATOM 672 C CA . ASN A 1 86 ? 25.901 -15.451 -44.788 1.00 48.41 86 ASN A CA 1
ATOM 673 C C . ASN A 1 86 ? 27.107 -14.685 -45.342 1.00 48.41 86 ASN A C 1
ATOM 675 O O . ASN A 1 86 ? 27.325 -14.769 -46.571 1.00 48.41 86 ASN A O 1
#

Sequence (86 aa):
MSYFSQHIQYPITCPACLRNTALNLSYLLGQTTINCRHCQQPINIERRIQSAMQRTCNELETYVSTTSKHAQIADDEADSAAARQN